Protein AF-A0A7V4VW34-F1 (afdb_monomer_lite)

Foldseek 3Di:
DQFDQQDPVQLVVLLVVLCVVDPPDPVSSVVSSVVSRVCRRCVPPDPVRVVVVVVVVCVVVVVPPPPPDDDPPDD

Sequence (75 aa):
MPKQIPTEEDKKKALERAKREFPGNKALQELHYIGYLLEIEWKNMTIEEIQEEVRKAKQKLGLDKKISSTTLKSK

pLDDT: mean 87.17, std 17.02, range [44.06, 98.31]

Structure (mmCIF, N/CA/C/O backbone):
data_AF-A0A7V4VW34-F1
#
_entry.id   AF-A0A7V4VW34-F1
#
loop_
_atom_site.group_PDB
_atom_site.id
_atom_site.type_symbol
_atom_site.label_atom_id
_atom_site.label_alt_id
_atom_site.label_comp_id
_atom_site.label_asym_id
_atom_site.label_entity_id
_atom_site.label_seq_id
_atom_site.pdbx_PDB_ins_code
_atom_site.Cartn_x
_atom_site.Cartn_y
_atom_site.Cartn_z
_atom_site.occupancy
_atom_site.B_iso_or_equiv
_atom_site.auth_seq_id
_atom_site.auth_comp_id
_atom_site.auth_asym_id
_atom_site.auth_atom_id
_atom_site.pdbx_PDB_model_num
ATOM 1 N N . MET A 1 1 ? -11.338 4.956 12.938 1.00 57.19 1 MET A N 1
ATOM 2 C CA . MET A 1 1 ? -10.271 4.219 13.662 1.00 57.19 1 MET A CA 1
ATOM 3 C C . MET A 1 1 ? -8.903 4.690 13.170 1.00 57.19 1 MET A C 1
ATOM 5 O O . MET A 1 1 ? -8.854 5.277 12.094 1.00 57.19 1 MET A O 1
ATOM 9 N N . PRO A 1 2 ? -7.797 4.549 13.930 1.00 68.69 2 PRO A N 1
ATOM 10 C CA . PRO A 1 2 ? -6.501 5.031 13.456 1.00 68.69 2 PRO A CA 1
ATOM 11 C C . PRO A 1 2 ? -6.027 4.212 12.251 1.00 68.69 2 PRO A C 1
ATOM 13 O O . PRO A 1 2 ? -6.146 2.987 12.239 1.00 68.69 2 PRO A O 1
ATOM 16 N N . LYS A 1 3 ? -5.478 4.903 11.248 1.00 78.56 3 LYS A N 1
ATOM 17 C CA . LYS A 1 3 ? -4.829 4.271 10.094 1.00 78.56 3 LYS A CA 1
ATOM 18 C C . LYS A 1 3 ? -3.712 3.353 10.578 1.00 78.56 3 LYS A C 1
ATOM 20 O O . LYS A 1 3 ? -2.918 3.753 11.433 1.00 78.56 3 LYS A O 1
ATOM 25 N N . GLN A 1 4 ? -3.628 2.151 10.021 1.00 90.00 4 GLN A N 1
ATOM 26 C CA . GLN A 1 4 ? -2.492 1.277 10.285 1.00 90.00 4 GLN A CA 1
ATOM 27 C C . GLN A 1 4 ? -1.299 1.770 9.462 1.00 90.00 4 GLN A C 1
ATOM 29 O O . GLN A 1 4 ? -1.412 1.916 8.257 1.00 90.00 4 GLN A O 1
ATOM 34 N N . ILE A 1 5 ? -0.156 2.044 10.085 1.00 91.75 5 ILE A N 1
ATOM 35 C CA . ILE A 1 5 ? 1.049 2.440 9.342 1.00 91.75 5 ILE A CA 1
ATOM 36 C C . ILE A 1 5 ? 1.796 1.161 8.936 1.00 91.75 5 ILE A C 1
ATOM 38 O O . ILE A 1 5 ? 2.131 0.380 9.832 1.00 91.75 5 ILE A O 1
ATOM 42 N N . PRO A 1 6 ? 2.071 0.922 7.637 1.00 94.06 6 PRO A N 1
ATOM 43 C CA . PRO A 1 6 ? 2.830 -0.243 7.205 1.00 94.06 6 PRO A CA 1
ATOM 44 C C . PRO A 1 6 ? 4.223 -0.241 7.826 1.00 94.06 6 PRO A C 1
ATOM 46 O O . PRO A 1 6 ? 4.955 0.754 7.758 1.00 94.06 6 PRO A O 1
ATOM 49 N N . THR A 1 7 ? 4.599 -1.371 8.415 1.00 97.06 7 THR A N 1
ATOM 50 C CA . THR A 1 7 ? 5.938 -1.566 8.975 1.00 97.06 7 THR A CA 1
ATOM 51 C C . THR A 1 7 ? 6.980 -1.743 7.864 1.00 97.06 7 THR A C 1
ATOM 53 O O . THR A 1 7 ? 6.648 -1.971 6.700 1.00 97.06 7 THR A O 1
ATOM 56 N N . GLU A 1 8 ? 8.269 -1.687 8.204 1.00 97.56 8 GLU A N 1
ATOM 57 C CA . GLU A 1 8 ? 9.338 -2.004 7.241 1.00 97.56 8 GLU A CA 1
ATOM 58 C C . GLU A 1 8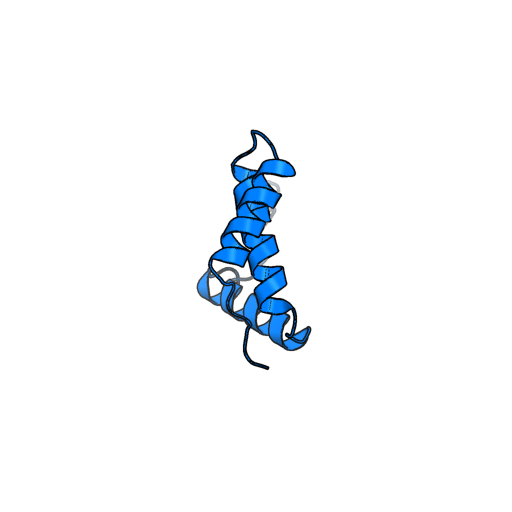 ? 9.259 -3.452 6.734 1.00 97.56 8 GLU A C 1
ATOM 60 O O . GLU A 1 8 ? 9.568 -3.731 5.573 1.00 97.56 8 GLU A O 1
ATOM 65 N N . GLU A 1 9 ? 8.789 -4.378 7.573 1.00 97.62 9 GLU A N 1
ATOM 66 C CA . GLU A 1 9 ? 8.553 -5.758 7.155 1.00 97.62 9 GLU A CA 1
ATOM 67 C C . GLU A 1 9 ? 7.414 -5.843 6.132 1.00 97.62 9 GLU A C 1
ATOM 69 O O . GLU A 1 9 ? 7.545 -6.537 5.120 1.00 97.62 9 GLU A O 1
ATOM 74 N N . ASP A 1 10 ? 6.331 -5.097 6.348 1.00 97.50 10 ASP A N 1
ATOM 75 C CA . ASP A 1 10 ? 5.211 -5.029 5.411 1.00 97.50 10 ASP A CA 1
ATOM 76 C C . ASP A 1 10 ? 5.640 -4.450 4.063 1.00 97.50 10 ASP A C 1
ATOM 78 O O . ASP A 1 10 ? 5.334 -5.023 3.016 1.00 97.50 10 ASP A O 1
ATOM 82 N N . LYS A 1 11 ? 6.421 -3.362 4.078 1.00 98.00 11 LYS A N 1
ATOM 83 C CA . LYS A 1 11 ? 6.987 -2.762 2.862 1.00 98.00 11 LYS A CA 1
ATOM 84 C C . LYS A 1 11 ? 7.860 -3.758 2.109 1.00 98.00 11 LYS A C 1
ATOM 86 O O . LYS A 1 11 ? 7.719 -3.907 0.896 1.00 98.00 11 LYS A O 1
ATOM 91 N N . LYS A 1 12 ? 8.719 -4.501 2.813 1.00 98.25 12 LYS A N 1
ATOM 92 C CA . LYS A 1 12 ? 9.553 -5.538 2.195 1.00 98.25 12 LYS A CA 1
ATOM 93 C C . LYS A 1 12 ? 8.701 -6.646 1.570 1.00 98.25 12 LYS A C 1
ATOM 95 O O . LYS A 1 12 ? 8.951 -7.026 0.429 1.00 98.25 12 LYS A O 1
ATOM 100 N N . LYS A 1 13 ? 7.675 -7.136 2.274 1.00 98.25 13 LYS A N 1
ATOM 101 C CA . LYS A 1 13 ? 6.753 -8.162 1.754 1.00 98.25 13 LYS A CA 1
ATOM 102 C C . LYS A 1 13 ? 5.976 -7.668 0.535 1.00 98.25 13 LYS A C 1
ATOM 104 O O . LYS A 1 13 ? 5.886 -8.398 -0.449 1.00 98.25 13 LYS A O 1
ATOM 109 N N . ALA A 1 14 ? 5.462 -6.440 0.572 1.00 97.94 14 ALA A N 1
ATOM 110 C CA . ALA A 1 14 ? 4.757 -5.815 -0.544 1.00 97.94 14 ALA A CA 1
ATOM 111 C C . ALA A 1 14 ? 5.664 -5.666 -1.773 1.00 97.94 14 ALA A C 1
ATOM 113 O O . ALA A 1 14 ? 5.255 -5.993 -2.887 1.00 97.94 14 ALA A O 1
ATOM 114 N N . LEU A 1 15 ? 6.912 -5.232 -1.573 1.00 97.75 15 LEU A N 1
ATOM 115 C CA . LEU A 1 15 ? 7.883 -5.075 -2.652 1.00 97.75 15 LEU A CA 1
ATOM 116 C C . LEU A 1 15 ? 8.240 -6.420 -3.297 1.00 97.75 15 LEU A C 1
ATOM 118 O O . LEU A 1 15 ? 8.225 -6.543 -4.521 1.00 97.75 1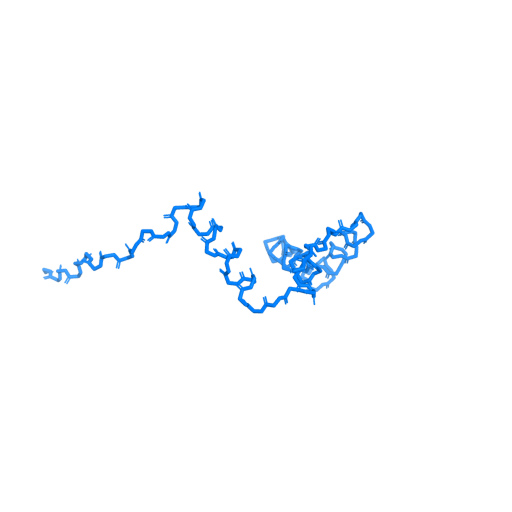5 LEU A O 1
ATOM 122 N N . GLU A 1 16 ? 8.536 -7.440 -2.491 1.00 98.12 16 GLU A N 1
ATOM 123 C CA . GLU A 1 16 ? 8.851 -8.776 -3.007 1.00 98.12 16 GLU A CA 1
ATOM 124 C C . GLU A 1 16 ? 7.644 -9.417 -3.702 1.00 98.12 16 GLU A C 1
ATOM 126 O O . GLU A 1 16 ? 7.789 -10.039 -4.757 1.00 98.12 16 GLU A O 1
ATOM 131 N N . ARG A 1 17 ? 6.432 -9.200 -3.175 1.00 98.19 17 ARG A N 1
ATOM 132 C CA . ARG A 1 17 ? 5.188 -9.619 -3.826 1.00 98.19 17 ARG A CA 1
ATOM 133 C C . ARG A 1 17 ? 5.027 -8.962 -5.197 1.00 98.19 17 ARG A C 1
ATOM 135 O O . ARG A 1 17 ? 4.809 -9.677 -6.170 1.00 98.19 17 ARG A O 1
ATOM 142 N N . ALA A 1 18 ? 5.205 -7.644 -5.293 1.00 98.25 18 ALA A N 1
ATOM 143 C CA . ALA A 1 18 ? 5.085 -6.911 -6.551 1.00 98.25 18 ALA A CA 1
ATOM 144 C C . ALA A 1 18 ? 6.107 -7.386 -7.598 1.00 98.25 18 ALA A C 1
ATOM 146 O O . ALA A 1 18 ? 5.743 -7.642 -8.744 1.00 98.25 18 ALA A O 1
ATOM 147 N N . LYS A 1 19 ? 7.375 -7.587 -7.205 1.00 98.06 19 LYS A N 1
ATOM 148 C CA . LYS A 1 19 ? 8.418 -8.131 -8.096 1.00 98.06 19 LYS A CA 1
ATOM 149 C C . LYS A 1 19 ? 8.079 -9.527 -8.614 1.00 98.06 19 LYS A C 1
ATOM 151 O O . LYS A 1 19 ? 8.337 -9.817 -9.780 1.00 98.06 19 LYS A O 1
ATOM 156 N N . ARG A 1 20 ? 7.528 -10.383 -7.746 1.00 98.31 20 ARG A N 1
ATOM 157 C CA . ARG A 1 20 ? 7.153 -11.760 -8.085 1.00 98.31 20 ARG A CA 1
ATOM 158 C C . ARG A 1 20 ? 5.938 -11.818 -9.009 1.00 98.31 20 ARG A C 1
ATOM 160 O O . ARG A 1 20 ? 5.931 -12.635 -9.920 1.00 98.31 20 ARG A O 1
ATOM 167 N N . GLU A 1 21 ? 4.924 -10.987 -8.770 1.00 98.00 21 GLU A N 1
ATOM 168 C CA . GLU A 1 21 ? 3.696 -10.960 -9.580 1.00 98.00 21 GLU A CA 1
ATOM 169 C C . GLU A 1 21 ? 3.911 -10.271 -10.940 1.00 98.00 21 GLU A C 1
ATOM 171 O O . GLU A 1 21 ? 3.294 -10.666 -11.927 1.00 98.00 21 GLU A O 1
ATOM 176 N N . PHE A 1 22 ? 4.835 -9.304 -11.028 1.00 97.19 22 PHE A N 1
ATOM 177 C CA . PHE A 1 22 ? 5.076 -8.507 -12.239 1.00 97.19 22 PHE A CA 1
ATOM 178 C C . PHE A 1 22 ? 6.560 -8.475 -12.646 1.00 97.19 22 PHE A C 1
ATOM 180 O O . PHE A 1 22 ? 7.181 -7.407 -12.664 1.00 97.19 22 PHE A O 1
ATOM 187 N N . PRO A 1 23 ? 7.182 -9.618 -12.981 1.00 97.12 23 PRO A N 1
ATOM 188 C CA . PRO A 1 23 ? 8.606 -9.672 -13.300 1.00 97.12 23 PRO A CA 1
ATOM 189 C C . PRO A 1 23 ? 8.940 -8.832 -14.543 1.00 97.12 23 PRO A C 1
ATOM 191 O O . PRO A 1 23 ? 8.266 -8.898 -15.567 1.00 97.12 23 PRO A O 1
ATOM 194 N N . GLY A 1 24 ? 9.991 -8.013 -14.451 1.00 95.50 24 GLY A N 1
ATOM 195 C CA . GLY A 1 24 ? 10.481 -7.180 -15.558 1.00 95.50 24 GLY A CA 1
ATOM 196 C C . GLY A 1 24 ? 9.652 -5.927 -15.877 1.00 95.50 24 GLY A C 1
ATOM 197 O O . GLY A 1 24 ? 10.150 -5.049 -16.579 1.00 95.50 24 GLY A O 1
ATOM 198 N N . ASN A 1 25 ? 8.440 -5.780 -15.330 1.00 97.69 25 ASN A N 1
ATOM 199 C CA . ASN A 1 25 ? 7.604 -4.599 -15.543 1.00 97.69 25 ASN A CA 1
ATOM 200 C C . ASN A 1 25 ? 7.642 -3.657 -14.332 1.00 97.69 25 ASN A C 1
ATOM 202 O O . ASN A 1 25 ? 6.837 -3.772 -13.411 1.00 97.69 25 ASN A O 1
ATOM 206 N N . LYS A 1 26 ? 8.571 -2.694 -14.351 1.00 96.69 26 LYS A N 1
ATOM 207 C CA . LYS A 1 26 ? 8.764 -1.737 -13.247 1.00 96.69 26 LYS A CA 1
ATOM 208 C C . LYS A 1 26 ? 7.515 -0.906 -12.940 1.00 96.69 26 LYS A C 1
ATOM 210 O O . LYS A 1 26 ? 7.191 -0.722 -11.775 1.00 96.69 26 LYS A O 1
ATOM 215 N N . ALA A 1 27 ? 6.788 -0.464 -13.967 1.00 97.69 27 ALA A N 1
ATOM 216 C CA . ALA A 1 27 ? 5.591 0.354 -13.779 1.00 97.69 27 ALA A CA 1
ATOM 217 C C . ALA A 1 27 ? 4.485 -0.419 -13.043 1.00 97.69 27 ALA A C 1
ATOM 219 O O . ALA A 1 27 ? 3.884 0.100 -12.105 1.00 97.69 27 ALA A O 1
ATOM 220 N N . LEU A 1 28 ? 4.249 -1.682 -13.419 1.00 97.50 28 LEU A N 1
ATOM 221 C CA . LEU A 1 28 ? 3.295 -2.530 -12.700 1.00 97.50 28 LEU A CA 1
ATOM 222 C C . LEU A 1 28 ? 3.782 -2.859 -11.285 1.00 97.50 28 LEU A C 1
ATOM 224 O O . LEU A 1 28 ? 2.983 -2.827 -10.355 1.00 97.50 28 LEU A O 1
ATOM 228 N N . GLN A 1 29 ? 5.081 -3.107 -11.093 1.00 98.19 29 GLN A N 1
ATOM 229 C CA . GLN A 1 29 ? 5.638 -3.329 -9.754 1.00 98.19 29 GLN A CA 1
ATOM 230 C C . GLN A 1 29 ? 5.379 -2.139 -8.822 1.00 98.19 29 GLN A C 1
ATOM 232 O O . GLN A 1 29 ? 4.946 -2.340 -7.692 1.00 98.19 29 GLN A O 1
ATOM 237 N N . GLU A 1 30 ? 5.609 -0.910 -9.285 1.00 98.06 30 GLU A N 1
ATOM 238 C CA . GLU A 1 30 ? 5.392 0.304 -8.490 1.00 98.06 30 GLU A CA 1
ATOM 239 C C . GLU A 1 30 ? 3.912 0.518 -8.158 1.00 98.06 30 GLU A C 1
ATOM 241 O O . GLU A 1 30 ? 3.568 0.749 -6.997 1.00 98.06 30 GLU A O 1
ATOM 246 N N . LEU A 1 31 ? 3.027 0.381 -9.152 1.00 97.94 31 LEU A N 1
ATOM 247 C CA . LEU A 1 31 ? 1.582 0.521 -8.954 1.00 97.94 31 LEU A CA 1
ATOM 248 C C . LEU A 1 31 ? 1.049 -0.488 -7.932 1.00 97.94 31 LEU A C 1
ATOM 250 O O . LEU A 1 31 ? 0.328 -0.115 -7.006 1.00 97.94 31 LEU A O 1
ATOM 254 N N . HIS A 1 32 ? 1.429 -1.759 -8.071 1.00 98.19 32 HIS A N 1
ATOM 255 C CA . HIS A 1 32 ? 0.965 -2.809 -7.170 1.00 98.19 32 HIS A CA 1
ATOM 256 C C . HIS A 1 32 ? 1.619 -2.732 -5.791 1.00 98.19 32 HIS A C 1
ATOM 258 O O . HIS A 1 32 ? 0.941 -2.976 -4.797 1.00 98.19 32 HIS A O 1
ATOM 264 N N . TYR A 1 33 ? 2.885 -2.316 -5.697 1.00 98.25 33 TYR A N 1
ATOM 265 C CA . TYR A 1 33 ? 3.530 -2.033 -4.415 1.00 98.25 33 TYR A CA 1
ATOM 266 C C . TYR A 1 33 ? 2.739 -0.995 -3.609 1.00 98.25 33 TYR A C 1
ATOM 268 O O . TYR A 1 33 ? 2.404 -1.252 -2.454 1.00 98.25 33 TYR A O 1
ATOM 276 N N . ILE A 1 34 ? 2.377 0.136 -4.228 1.00 96.81 34 ILE A N 1
ATOM 277 C CA . ILE A 1 34 ? 1.544 1.166 -3.588 1.00 96.81 34 ILE A CA 1
ATOM 278 C C . ILE A 1 34 ? 0.180 0.582 -3.197 1.00 96.81 34 ILE A C 1
ATOM 280 O O . ILE A 1 34 ? -0.275 0.801 -2.076 1.00 96.81 34 ILE A O 1
ATOM 284 N N . GLY A 1 35 ? -0.444 -0.199 -4.084 1.00 96.81 35 GLY A N 1
ATOM 285 C CA . GLY A 1 35 ? -1.715 -0.874 -3.811 1.00 96.81 35 GLY A CA 1
ATOM 286 C C . GLY A 1 35 ? -1.674 -1.750 -2.556 1.00 96.81 35 GLY A C 1
ATOM 287 O O . GLY A 1 35 ? -2.518 -1.594 -1.678 1.00 96.81 35 GLY A O 1
ATOM 288 N N . TYR A 1 36 ? -0.658 -2.604 -2.411 1.00 98.06 36 TYR A N 1
ATOM 289 C CA . TYR A 1 36 ? -0.523 -3.464 -1.231 1.00 98.06 36 TYR A CA 1
ATOM 290 C C . TYR A 1 36 ? -0.279 -2.673 0.060 1.00 98.06 36 TYR A C 1
ATOM 292 O O . TYR A 1 36 ? -0.752 -3.079 1.120 1.00 98.06 36 TYR A O 1
ATOM 300 N N . LEU A 1 37 ? 0.439 -1.545 0.003 1.00 97.12 37 LEU A N 1
ATOM 301 C CA . LEU A 1 37 ? 0.589 -0.678 1.177 1.00 97.12 37 LEU A CA 1
ATOM 302 C C . LEU A 1 37 ? -0.754 -0.078 1.601 1.00 97.12 37 LEU A C 1
ATOM 304 O O . LEU A 1 37 ? -1.065 -0.074 2.790 1.00 97.12 37 LEU A O 1
ATOM 308 N N . LEU A 1 38 ? -1.566 0.367 0.639 1.00 95.00 38 LEU A N 1
ATOM 309 C CA . LEU A 1 38 ? -2.906 0.887 0.913 1.00 95.00 38 LEU A CA 1
ATOM 310 C C . LEU A 1 38 ? -3.841 -0.195 1.469 1.00 95.00 38 LEU A C 1
ATOM 312 O O . LEU A 1 38 ? -4.610 0.094 2.380 1.00 95.00 38 LEU A O 1
ATOM 316 N N . GLU A 1 39 ? -3.745 -1.445 0.998 1.00 94.69 39 GLU A N 1
ATOM 317 C CA . GLU A 1 39 ? -4.490 -2.579 1.575 1.00 94.69 39 GLU A CA 1
ATOM 318 C C . GLU A 1 39 ? -4.197 -2.754 3.073 1.00 94.69 39 GLU A C 1
ATOM 320 O O . GLU A 1 39 ? -5.106 -3.031 3.856 1.00 94.69 39 GLU A O 1
ATOM 325 N N . ILE A 1 40 ? -2.940 -2.566 3.487 1.00 94.81 40 ILE A N 1
ATOM 326 C CA . ILE A 1 40 ? -2.545 -2.620 4.900 1.00 94.81 40 ILE A CA 1
ATOM 327 C C . ILE A 1 40 ? -3.064 -1.394 5.650 1.00 94.81 40 ILE A C 1
ATOM 329 O O . ILE A 1 40 ? -3.659 -1.546 6.717 1.00 94.81 40 ILE A O 1
ATOM 333 N N . GLU A 1 41 ? -2.871 -0.193 5.097 1.00 94.31 41 GLU A N 1
ATOM 334 C CA . GLU A 1 41 ? -3.313 1.059 5.721 1.00 94.31 41 GLU A CA 1
ATOM 335 C C . GLU A 1 41 ? -4.816 1.080 5.989 1.00 94.31 41 GLU A C 1
ATOM 337 O O . GLU A 1 41 ? -5.262 1.534 7.048 1.00 94.31 41 GLU A O 1
ATOM 342 N N . TRP A 1 42 ? -5.588 0.572 5.030 1.00 94.38 42 TRP A N 1
ATOM 343 C CA . TRP A 1 42 ? -7.045 0.635 5.019 1.00 94.38 42 TRP A CA 1
ATOM 344 C C . TRP A 1 42 ? -7.711 -0.614 5.587 1.00 94.38 42 TRP A C 1
ATOM 346 O O . TRP A 1 42 ? -8.935 -0.654 5.677 1.00 94.38 42 TRP A O 1
ATOM 356 N N . LYS A 1 43 ? -6.934 -1.611 6.031 1.00 93.00 43 LYS A N 1
ATOM 357 C CA . LYS A 1 43 ? -7.440 -2.898 6.534 1.00 93.00 43 LYS A CA 1
ATOM 358 C C . LYS A 1 43 ? -8.538 -2.758 7.593 1.00 93.00 43 LYS A C 1
ATOM 360 O O . LYS A 1 43 ? -9.465 -3.560 7.622 1.00 93.00 43 LYS A O 1
ATOM 365 N N . ASN A 1 44 ? -8.411 -1.756 8.462 1.00 91.25 44 ASN A N 1
ATOM 366 C CA . ASN A 1 44 ? -9.331 -1.506 9.576 1.00 91.25 44 ASN A CA 1
ATOM 367 C C . ASN A 1 44 ? -10.163 -0.226 9.389 1.00 91.25 44 ASN A C 1
ATOM 369 O O . ASN A 1 44 ? -10.789 0.235 10.344 1.00 91.25 44 ASN A O 1
ATOM 373 N N . MET A 1 45 ? -10.123 0.383 8.202 1.00 93.94 45 MET A N 1
ATOM 374 C CA . MET A 1 45 ? -10.906 1.576 7.890 1.00 93.94 45 MET A CA 1
ATOM 375 C C . MET A 1 45 ? -12.290 1.189 7.373 1.00 93.94 45 MET A C 1
ATOM 377 O O . MET A 1 45 ? -12.454 0.166 6.707 1.00 93.94 45 MET A O 1
ATOM 381 N N . THR A 1 46 ? -13.290 2.025 7.644 1.00 94.06 46 THR A N 1
ATOM 382 C CA . THR A 1 46 ? -14.604 1.874 7.005 1.00 94.06 46 THR A CA 1
ATOM 383 C C . THR A 1 46 ? -14.580 2.400 5.569 1.00 94.06 46 THR A C 1
ATOM 385 O O . THR A 1 46 ? -13.675 3.135 5.163 1.00 94.06 46 THR A O 1
ATOM 388 N N . ILE A 1 47 ? -15.600 2.050 4.783 1.00 92.50 47 ILE A N 1
ATOM 389 C CA . ILE A 1 47 ? -15.740 2.536 3.403 1.00 92.50 47 ILE A CA 1
ATOM 390 C C . ILE A 1 47 ? -15.794 4.070 3.376 1.00 92.50 47 ILE A C 1
ATOM 392 O O . ILE A 1 47 ? -15.167 4.691 2.520 1.00 92.50 47 ILE A O 1
ATOM 396 N N . GLU A 1 48 ? -16.491 4.686 4.328 1.00 94.94 48 GLU A N 1
ATOM 397 C CA . GLU A 1 48 ? -16.624 6.139 4.450 1.00 94.94 48 GLU A CA 1
ATOM 398 C C . GLU A 1 48 ? -15.271 6.800 4.744 1.00 94.94 48 GLU A C 1
ATOM 400 O O . GLU A 1 48 ? -14.927 7.815 4.137 1.00 94.94 48 GLU A O 1
ATOM 405 N N . GLU A 1 49 ? -14.467 6.203 5.629 1.00 93.31 49 GLU A N 1
ATOM 406 C CA . GLU A 1 49 ? -13.116 6.684 5.934 1.00 93.31 49 GLU A CA 1
ATOM 407 C C . GLU A 1 49 ? -12.197 6.590 4.706 1.00 93.31 49 GLU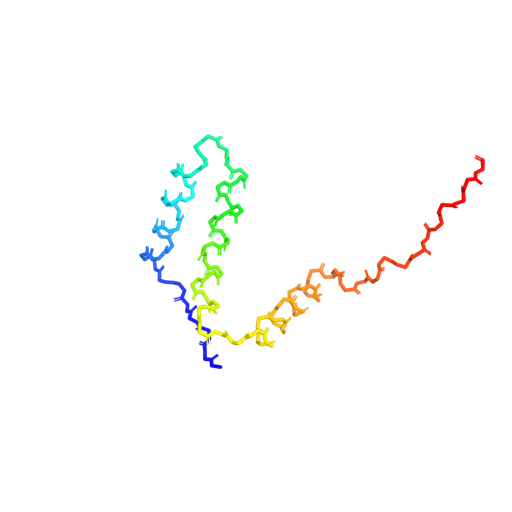 A C 1
ATOM 409 O O . GLU A 1 49 ? -11.445 7.524 4.420 1.00 93.31 49 GLU A O 1
ATOM 414 N N . ILE A 1 50 ? -12.283 5.496 3.940 1.00 93.00 50 ILE A N 1
ATOM 415 C CA . ILE A 1 50 ? -11.520 5.323 2.694 1.00 93.00 50 ILE A CA 1
ATOM 416 C C . ILE A 1 50 ? -11.946 6.368 1.655 1.00 93.00 50 ILE A C 1
ATOM 418 O O . ILE A 1 50 ? -11.095 7.016 1.041 1.00 93.00 50 ILE A O 1
ATOM 422 N N . GLN A 1 51 ? -13.253 6.578 1.466 1.00 93.94 51 GLN A N 1
ATOM 423 C CA . GLN A 1 51 ? -13.778 7.583 0.537 1.00 93.94 51 GLN A CA 1
ATOM 424 C C . GLN A 1 51 ? -13.300 8.993 0.891 1.00 93.94 51 GLN A C 1
ATOM 426 O O . GLN A 1 51 ? -12.920 9.758 0.001 1.00 93.94 51 GLN A O 1
ATOM 431 N N . GLU A 1 52 ? -13.274 9.326 2.179 1.00 93.94 52 GLU A N 1
ATOM 432 C CA . GLU A 1 52 ? -12.790 10.611 2.669 1.00 93.94 52 GLU A CA 1
ATOM 433 C C . GLU A 1 52 ? -11.284 10.798 2.411 1.00 93.94 52 GLU A C 1
ATOM 435 O O . GLU A 1 52 ? -10.857 11.869 1.972 1.00 93.94 52 GLU A O 1
ATOM 440 N N . GLU A 1 53 ? -10.464 9.762 2.598 1.00 92.19 53 GLU A N 1
ATOM 441 C CA . GLU A 1 53 ? -9.036 9.818 2.261 1.00 92.19 53 GLU A CA 1
ATOM 442 C C . GLU A 1 53 ? -8.792 9.972 0.756 1.00 92.19 53 GLU A C 1
ATOM 444 O O . GLU A 1 53 ? -7.979 10.805 0.341 1.00 92.19 53 GLU A O 1
ATOM 449 N N . VAL A 1 54 ? -9.553 9.258 -0.076 1.00 91.88 54 VAL A N 1
ATOM 450 C CA . VAL A 1 54 ? -9.509 9.418 -1.537 1.00 91.88 54 VAL A CA 1
ATOM 451 C C . VAL A 1 54 ? -9.934 10.831 -1.944 1.00 91.88 54 VAL A C 1
ATOM 453 O O . VAL A 1 54 ? -9.290 11.441 -2.799 1.00 91.88 54 VAL A O 1
ATOM 456 N N . ARG A 1 55 ? -10.983 11.389 -1.326 1.00 93.44 55 ARG A N 1
ATOM 457 C CA . ARG A 1 55 ? -11.434 12.767 -1.571 1.00 93.44 55 ARG A CA 1
ATOM 458 C C . ARG A 1 55 ? -10.333 13.775 -1.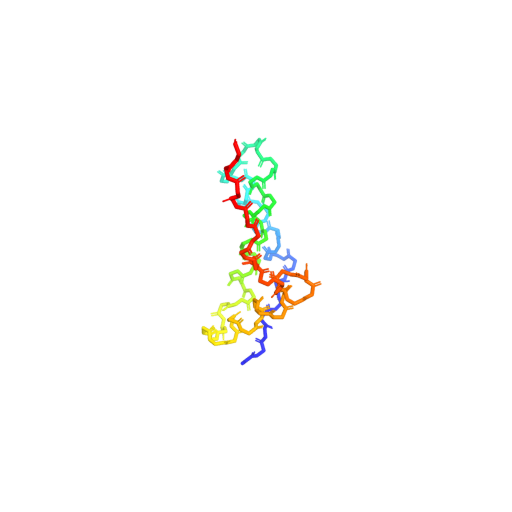238 1.00 93.44 55 ARG A C 1
ATOM 460 O O . ARG A 1 55 ? -10.008 14.620 -2.069 1.00 93.44 55 ARG A O 1
ATOM 467 N N . LYS A 1 56 ? -9.699 13.660 -0.066 1.00 92.44 56 LYS A N 1
ATOM 468 C CA . LYS A 1 56 ? -8.557 14.511 0.315 1.00 92.44 56 LYS A CA 1
ATOM 469 C C . LYS A 1 56 ? -7.389 14.378 -0.665 1.00 92.44 56 LYS A C 1
ATOM 471 O O . LYS A 1 56 ? -6.756 15.380 -0.993 1.00 92.44 56 LYS A O 1
ATOM 476 N N . ALA A 1 57 ? -7.090 13.167 -1.135 1.00 90.50 57 ALA A N 1
ATOM 477 C CA . ALA A 1 57 ? -6.029 12.938 -2.112 1.00 90.50 57 ALA A CA 1
ATOM 478 C C . ALA A 1 57 ? -6.336 13.622 -3.454 1.00 90.50 57 ALA A C 1
ATOM 480 O O . ALA A 1 57 ? -5.485 14.338 -3.982 1.00 90.50 57 ALA A O 1
ATOM 481 N N . LYS A 1 58 ? -7.566 13.486 -3.967 1.00 91.62 58 LYS A N 1
ATOM 482 C CA . LYS A 1 58 ? -8.010 14.173 -5.192 1.00 91.62 58 LYS A CA 1
ATOM 483 C C . LYS A 1 58 ? -7.909 15.693 -5.071 1.00 91.62 58 LYS A C 1
ATOM 485 O O . LYS A 1 58 ? -7.420 16.337 -5.998 1.00 91.62 58 LYS A O 1
ATOM 490 N N . GLN A 1 59 ? -8.260 16.252 -3.912 1.00 92.88 59 GLN A N 1
ATOM 491 C CA . GLN A 1 59 ? -8.099 17.681 -3.621 1.00 92.88 59 GLN A CA 1
ATOM 492 C C . GLN A 1 59 ? -6.646 18.130 -3.674 1.00 92.88 59 GLN A C 1
ATOM 494 O O . GLN A 1 59 ? -6.330 19.097 -4.364 1.00 92.88 59 GLN A O 1
ATOM 499 N N . LYS A 1 60 ? -5.753 17.406 -2.991 1.00 92.19 60 LYS A N 1
ATOM 500 C CA . LYS A 1 60 ? -4.312 17.699 -2.988 1.00 92.19 60 LYS A CA 1
ATOM 501 C C . LYS A 1 60 ? -3.703 17.634 -4.387 1.00 92.19 60 LYS A C 1
ATOM 503 O O . LYS A 1 60 ? -2.839 18.439 -4.710 1.00 92.19 60 LYS A O 1
ATOM 508 N N . LEU A 1 61 ? -4.170 16.699 -5.210 1.00 91.00 61 LEU A N 1
ATOM 509 C CA . LEU A 1 61 ? -3.726 16.533 -6.594 1.00 91.00 61 LEU A CA 1
ATOM 510 C C . LEU A 1 61 ? -4.433 17.482 -7.578 1.00 91.00 61 LEU A C 1
ATOM 512 O O . LEU A 1 61 ? -4.133 17.458 -8.767 1.00 91.00 61 LEU A O 1
ATOM 516 N N . GLY A 1 62 ? -5.380 18.305 -7.117 1.00 89.50 62 GLY A N 1
ATOM 517 C CA . GLY A 1 62 ? -6.147 19.210 -7.977 1.00 89.50 62 GLY A CA 1
ATOM 518 C C . GLY A 1 62 ? -7.089 18.502 -8.960 1.00 89.50 62 GLY A C 1
ATOM 519 O O . GLY A 1 62 ? -7.565 19.132 -9.905 1.00 89.50 62 GLY A O 1
ATOM 520 N N . LEU A 1 63 ? -7.384 17.218 -8.737 1.00 86.50 63 LEU A N 1
ATOM 521 C CA . LEU A 1 63 ? -8.249 16.380 -9.580 1.00 86.50 63 LEU A CA 1
ATOM 522 C C . LEU A 1 63 ? -9.747 16.617 -9.328 1.00 86.50 63 LEU A C 1
ATOM 524 O O . LEU A 1 63 ? -10.590 16.093 -10.050 1.00 86.50 63 LEU A O 1
ATOM 528 N N . ASP A 1 64 ? -10.082 17.430 -8.325 1.00 70.31 64 ASP A N 1
ATOM 529 C CA . ASP A 1 64 ? -11.452 17.854 -8.006 1.00 70.31 64 ASP A CA 1
ATOM 530 C C . ASP A 1 64 ? -12.034 18.844 -9.027 1.00 70.31 64 ASP A C 1
ATOM 532 O O . ASP A 1 64 ? -13.241 19.109 -9.030 1.00 70.31 64 ASP A O 1
ATOM 536 N N . LYS A 1 65 ? -11.203 19.402 -9.920 1.00 65.38 65 LYS A N 1
ATOM 537 C CA . LYS A 1 65 ? -11.703 20.214 -11.029 1.00 65.38 65 LYS A CA 1
ATOM 538 C C . LYS A 1 65 ? -12.483 19.299 -11.964 1.00 65.38 65 LYS A C 1
ATOM 540 O O . LYS A 1 65 ? -11.893 18.508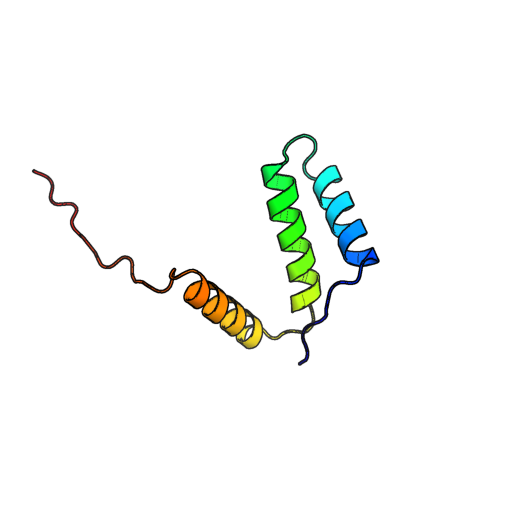 -12.696 1.00 65.38 65 LYS A O 1
ATOM 545 N N . LYS A 1 66 ? -13.817 19.426 -11.924 1.00 56.34 66 LYS A N 1
ATOM 546 C CA . LYS A 1 66 ? -14.744 18.892 -12.928 1.00 56.34 66 LYS A CA 1
ATOM 547 C C . LYS A 1 66 ? -14.059 18.911 -14.292 1.00 56.34 66 LYS A C 1
ATOM 549 O O . LYS A 1 66 ? -13.600 19.965 -14.732 1.00 56.34 66 LYS A O 1
ATOM 554 N N . ILE A 1 67 ? -14.107 17.781 -14.991 1.00 50.38 67 ILE A N 1
ATOM 555 C CA . ILE A 1 67 ? -14.184 17.787 -16.449 1.00 50.38 67 ILE A CA 1
ATOM 556 C C . ILE A 1 67 ? -15.477 18.549 -16.772 1.00 50.38 67 ILE A C 1
ATOM 558 O O . ILE A 1 67 ? -16.550 17.976 -16.942 1.00 50.38 67 ILE A O 1
ATOM 562 N N . SER A 1 68 ? -15.424 19.878 -16.705 1.00 44.38 68 SER A N 1
ATOM 563 C CA . SER A 1 68 ? -16.479 20.743 -17.185 1.00 44.38 68 SER A CA 1
ATOM 564 C C . SER A 1 68 ? -16.401 20.635 -18.693 1.00 44.38 68 SER A C 1
ATOM 566 O O . SER A 1 68 ? -15.520 21.233 -19.310 1.00 44.38 68 SER A O 1
ATOM 568 N N . SER A 1 69 ? -17.259 19.777 -19.246 1.00 50.91 69 SER A N 1
ATOM 569 C CA . SER A 1 69 ? -17.827 19.874 -20.590 1.00 50.91 69 SER A CA 1
ATOM 570 C C . SER A 1 69 ? -17.272 21.057 -21.390 1.00 50.91 69 SER A C 1
ATOM 572 O O . SER A 1 69 ? -17.842 22.146 -21.374 1.00 50.91 69 SER A O 1
ATOM 574 N N . THR A 1 70 ? -16.137 20.861 -22.059 1.00 44.06 70 THR A N 1
ATOM 575 C CA . THR A 1 70 ? -15.620 21.828 -23.026 1.00 44.06 70 THR A CA 1
ATOM 576 C C . THR A 1 70 ? -15.409 21.088 -24.337 1.00 44.06 70 THR A C 1
ATOM 578 O O . THR A 1 70 ? -14.325 20.637 -24.675 1.00 44.06 70 THR A O 1
ATOM 581 N N . THR A 1 71 ? -16.531 20.966 -25.046 1.00 44.69 71 THR A N 1
ATOM 582 C CA . THR A 1 71 ? -16.606 21.317 -26.465 1.00 44.69 71 THR A CA 1
ATOM 583 C C . THR A 1 71 ? -15.897 20.381 -27.450 1.00 44.69 71 THR A C 1
ATOM 585 O O . THR A 1 71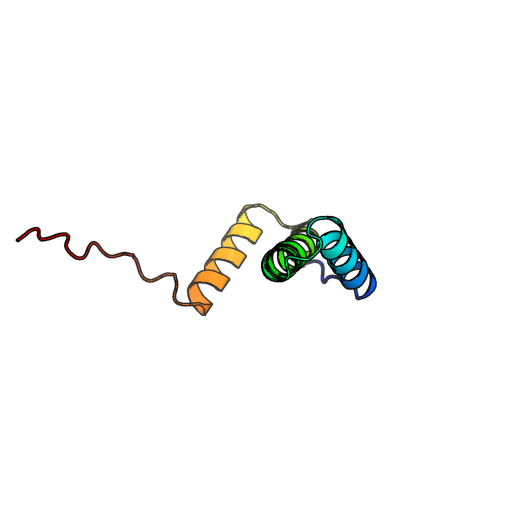 ? -14.946 20.763 -28.123 1.00 44.69 71 THR A O 1
ATOM 588 N N . LEU A 1 72 ? -16.501 19.213 -27.688 1.00 44.50 72 LEU A N 1
ATOM 589 C CA . LEU A 1 72 ? -16.601 18.681 -29.053 1.00 44.50 72 LEU A CA 1
ATOM 590 C C . LEU A 1 72 ? -17.479 19.646 -29.873 1.00 44.50 72 LEU A C 1
ATOM 592 O O . LEU A 1 72 ? -18.676 19.435 -30.040 1.00 44.50 72 LEU A O 1
ATOM 596 N N . LYS A 1 73 ? -16.902 20.753 -30.347 1.00 48.56 73 LYS A N 1
ATOM 597 C CA . LYS A 1 73 ? -17.410 21.405 -31.557 1.00 48.56 73 LYS A CA 1
ATOM 598 C C . LYS A 1 73 ? -16.682 20.745 -32.716 1.00 48.56 73 LYS A C 1
ATOM 600 O O . LYS A 1 73 ? -15.566 21.138 -33.041 1.00 48.56 73 LYS A O 1
ATOM 605 N N . SER A 1 74 ? -17.326 19.738 -33.305 1.00 48.34 74 SER A N 1
ATOM 606 C CA . SER A 1 74 ? -17.107 19.412 -34.712 1.00 48.34 74 SER A CA 1
ATOM 607 C C . SER A 1 74 ? -17.227 20.705 -35.517 1.00 48.34 74 SER A C 1
ATOM 609 O O . SER A 1 74 ? -18.251 21.389 -35.449 1.00 48.34 74 SER A O 1
ATOM 611 N N . LYS A 1 75 ? -16.159 21.047 -36.227 1.00 50.84 75 LYS A N 1
ATOM 612 C CA . LYS A 1 75 ? -16.208 21.856 -37.438 1.00 50.84 75 LYS A CA 1
ATOM 613 C C . LYS A 1 75 ? -15.828 20.949 -38.592 1.00 50.84 75 LYS A C 1
ATOM 615 O O . LYS A 1 75 ? -14.965 20.074 -38.355 1.00 50.84 75 LYS A O 1
#

Radius of gyration: 17.32 Å; chains: 1; bounding box: 28×34×51 Å

Secondary structure (DSSP, 8-state):
-PPPPPPHHHHHHHHHHHHHHSTT-HHHHHHHHHHHHHHHHTTT--HHHHHHHHHHHHHHTTTTS----------